Protein AF-A0A2T0WA81-F1 (afdb_monomer_lite)

Organism: NCBI:txid99907

Radius of gyration: 31.5 Å; chains: 1; bounding box: 50×25×100 Å

pLDDT: mean 85.15, std 14.98, range [42.41, 96.69]

InterPro domains:
  IPR013099 Potassium channel domain [PF07885] (27-96)
  IPR028325 Voltage-gated potassium channel [PTHR11537] (20-110)

Secondary structure (DSSP, 8-state):
-TTTHHHHHHHHHHSTHHHHHHHHHHHHHHHHHHHHHHHHT--HHHHHHHHHHHHTT---SSS---SHHHHHHHHHHHHHHHHHHHHHHHHHHHHHHHHHHHHSHHHHHHHHHHHHHHHHHHHHHHHHHHHHHHHHHHH--

Sequence (141 aa):
MIGKATKHVRTFFNTNGFAYMVYASGTILLLGATVYSIAEIVNFIDSLWWAFVTSTTVGYGDISPVSGIGRLTAIVLMLTGIGMF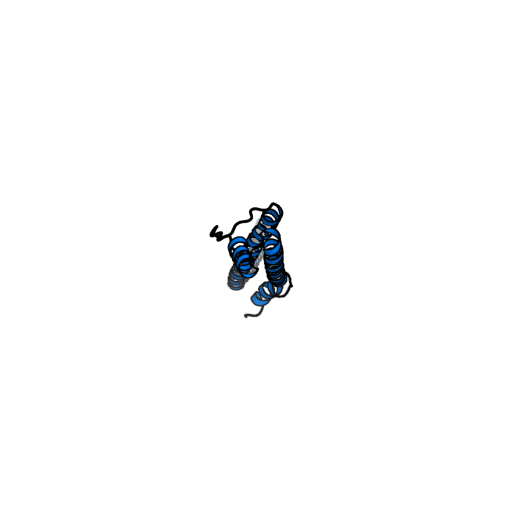GALTSTITSFFIISEEEEEPEQNDEIKELNQKISKLLVKIEELELRNKYSQLLQLY

Foldseek 3Di:
DPPPLCVVLCCVVVPPVLVVLVVVLVVLLLVLLVQLCVQVVHDSVVSSVQLVCLLCVVCPVPDQDPDPSNVVSSVVSVVSSVVNVVVVVVSVVSSVVSVVVVVCPVVVVVVVVVVVVVVVVVVVVVVVVVVVVVVVVVVVD

Structure (mmCIF, N/CA/C/O backbone):
data_AF-A0A2T0WA81-F1
#
_entry.id   AF-A0A2T0WA81-F1
#
loop_
_atom_site.group_PDB
_atom_site.id
_atom_site.type_symbol
_atom_site.label_atom_id
_atom_site.label_alt_id
_atom_site.label_comp_id
_atom_site.label_asym_id
_atom_site.label_entity_id
_atom_site.label_seq_id
_atom_site.pdbx_PDB_ins_code
_atom_site.Cartn_x
_atom_site.Cartn_y
_atom_site.Cartn_z
_atom_site.occupancy
_atom_site.B_iso_or_equiv
_atom_site.auth_seq_id
_atom_site.auth_comp_id
_atom_site.auth_asym_id
_atom_site.auth_atom_id
_atom_site.pdbx_PDB_model_num
ATOM 1 N N . MET A 1 1 ? -28.321 -10.992 18.205 1.00 42.41 1 MET A N 1
ATOM 2 C CA . MET A 1 1 ? -27.150 -10.376 18.865 1.00 42.41 1 MET A CA 1
ATOM 3 C C . MET A 1 1 ? -26.021 -10.006 17.891 1.00 42.41 1 MET A C 1
ATOM 5 O O . MET A 1 1 ? -25.360 -9.028 18.164 1.00 42.41 1 MET A O 1
ATOM 9 N N . ILE A 1 2 ? -25.920 -10.606 16.693 1.00 48.53 2 ILE A N 1
ATOM 10 C CA . ILE A 1 2 ? -24.902 -10.347 15.628 1.00 48.53 2 ILE A CA 1
ATOM 11 C C . ILE A 1 2 ? -24.925 -8.918 14.986 1.00 48.53 2 ILE A C 1
ATOM 13 O O . ILE A 1 2 ? -24.191 -8.598 14.050 1.00 48.53 2 ILE A O 1
ATOM 17 N N . GLY A 1 3 ? -25.815 -8.027 15.431 1.00 46.62 3 GLY A N 1
ATOM 18 C CA . GLY A 1 3 ? -26.191 -6.822 14.675 1.00 46.62 3 GLY A CA 1
ATOM 19 C C . GLY A 1 3 ? -25.372 -5.551 14.932 1.00 46.62 3 GLY A C 1
ATOM 20 O O . GLY A 1 3 ? -25.582 -4.573 14.213 1.00 46.62 3 GLY A O 1
ATOM 21 N N . LYS A 1 4 ? -24.501 -5.505 15.952 1.00 44.75 4 LYS A N 1
ATOM 22 C CA . LYS A 1 4 ? -23.804 -4.265 16.352 1.00 44.75 4 LYS A CA 1
ATOM 23 C C . LYS A 1 4 ? -22.314 -4.248 15.968 1.00 44.75 4 LYS A C 1
ATOM 25 O O . LYS A 1 4 ? -21.910 -3.238 15.389 1.00 44.75 4 LYS A O 1
ATOM 30 N N . ALA A 1 5 ? -21.553 -5.338 16.112 1.00 48.69 5 ALA A N 1
ATOM 31 C CA . ALA A 1 5 ? -20.166 -5.452 15.618 1.00 48.69 5 ALA A CA 1
ATOM 32 C C . ALA A 1 5 ? -20.054 -5.268 14.109 1.00 48.69 5 ALA A C 1
ATOM 34 O O . ALA A 1 5 ? -19.179 -4.562 13.602 1.00 48.69 5 ALA A O 1
ATOM 35 N N . THR A 1 6 ? -21.008 -5.837 13.371 1.00 51.25 6 THR A N 1
ATOM 36 C CA . THR A 1 6 ? -21.081 -5.670 11.918 1.00 51.25 6 THR A CA 1
ATOM 37 C C . THR A 1 6 ? -21.224 -4.208 11.517 1.00 51.25 6 THR A C 1
ATOM 39 O O . THR A 1 6 ? -20.852 -3.863 10.403 1.00 51.25 6 THR A O 1
ATOM 42 N N . LYS A 1 7 ? -21.704 -3.314 12.390 1.00 50.69 7 LYS A N 1
ATOM 43 C CA . LYS A 1 7 ? -21.937 -1.914 12.038 1.00 50.69 7 LYS A CA 1
ATOM 44 C C . LYS A 1 7 ? -20.646 -1.099 11.974 1.00 50.69 7 LYS A C 1
ATOM 46 O O . LYS A 1 7 ? -20.550 -0.295 11.061 1.00 50.69 7 LYS A O 1
ATOM 51 N N . HIS A 1 8 ? -19.643 -1.314 12.828 1.00 52.34 8 HIS A N 1
ATOM 52 C CA . HIS A 1 8 ? -18.372 -0.565 12.752 1.00 52.34 8 HIS A CA 1
ATOM 53 C C . HIS A 1 8 ? -17.399 -1.142 11.717 1.00 52.34 8 HIS A C 1
ATOM 55 O O . HIS A 1 8 ? -16.850 -0.375 10.929 1.00 52.34 8 HIS A O 1
ATOM 61 N N . VAL A 1 9 ? -17.298 -2.473 11.597 1.00 53.19 9 VAL A N 1
ATOM 62 C CA . VAL A 1 9 ? -16.535 -3.127 10.512 1.00 53.19 9 VAL A CA 1
ATOM 63 C C . VAL A 1 9 ? -17.125 -2.767 9.151 1.00 53.19 9 VAL A C 1
ATOM 65 O O . VAL A 1 9 ? -16.401 -2.356 8.248 1.00 53.19 9 VAL A O 1
ATOM 68 N N . ARG A 1 10 ? -18.457 -2.827 9.007 1.00 49.38 10 ARG A N 1
ATOM 69 C CA . ARG A 1 10 ? -19.128 -2.365 7.790 1.00 49.38 10 ARG A CA 1
ATOM 70 C C . ARG A 1 10 ? -19.053 -0.856 7.650 1.00 49.38 10 ARG A C 1
ATOM 72 O O . ARG A 1 10 ? -18.995 -0.416 6.527 1.00 49.38 10 ARG A O 1
ATOM 79 N N . THR A 1 11 ? -19.009 -0.035 8.696 1.00 52.22 11 THR A N 1
ATOM 80 C CA . THR A 1 11 ? -18.813 1.413 8.499 1.00 52.22 11 THR A CA 1
ATOM 81 C C . THR A 1 11 ? -17.383 1.719 8.055 1.00 52.22 11 THR A C 1
ATOM 83 O O . THR A 1 11 ? -17.227 2.601 7.235 1.00 52.22 11 THR A O 1
ATOM 86 N N . PHE A 1 12 ? -16.351 0.962 8.433 1.00 54.97 12 PHE A N 1
ATOM 87 C CA . PHE A 1 12 ? -14.999 1.149 7.880 1.00 54.97 12 PHE A CA 1
ATOM 88 C C . PHE A 1 12 ? -14.846 0.573 6.455 1.00 54.97 12 PHE A C 1
ATOM 90 O O . PHE A 1 12 ? -14.236 1.199 5.592 1.00 54.97 12 PHE A O 1
ATOM 97 N N . PHE A 1 13 ? -15.468 -0.579 6.165 1.00 54.03 13 PHE A N 1
ATOM 98 C CA . PHE A 1 13 ? -15.491 -1.177 4.817 1.00 54.03 13 PHE A CA 1
ATOM 99 C C . PHE A 1 13 ? -16.448 -0.475 3.832 1.00 54.03 13 PHE A C 1
ATOM 101 O O . PHE A 1 13 ? -16.177 -0.436 2.636 1.00 54.03 13 PHE A O 1
ATOM 108 N N . ASN A 1 14 ? -17.576 0.055 4.310 1.00 53.97 14 ASN A N 1
ATOM 109 C CA . ASN A 1 14 ? -18.669 0.652 3.523 1.00 53.97 14 ASN A CA 1
ATOM 110 C C . ASN A 1 14 ? -18.681 2.189 3.615 1.00 53.97 14 ASN A C 1
ATOM 112 O O . ASN A 1 14 ? -19.377 2.836 2.840 1.00 53.97 14 ASN A O 1
ATOM 116 N N . THR A 1 15 ? -17.876 2.792 4.499 1.00 55.31 15 THR A N 1
ATOM 117 C CA . THR A 1 15 ? -17.316 4.127 4.254 1.00 55.31 15 THR A CA 1
ATOM 118 C C . THR A 1 15 ? -16.110 3.891 3.377 1.00 55.31 15 THR A C 1
ATOM 120 O O . THR A 1 15 ? -15.006 3.924 3.882 1.00 55.31 15 THR A O 1
ATOM 123 N N . ASN A 1 16 ? -16.332 3.573 2.101 1.00 61.56 16 ASN A N 1
ATOM 124 C CA . ASN A 1 16 ? -15.567 4.034 0.944 1.00 61.56 16 ASN A CA 1
ATOM 125 C C . ASN A 1 16 ? -14.007 4.051 0.989 1.00 61.56 16 ASN A C 1
ATOM 127 O O . ASN A 1 16 ? -13.394 3.621 0.027 1.00 61.56 16 ASN A O 1
ATOM 131 N N . GLY A 1 17 ? -13.337 4.492 2.054 1.00 74.75 17 GLY A N 1
ATOM 132 C CA . GLY A 1 17 ? -11.896 4.565 2.288 1.00 74.75 17 GLY A CA 1
ATOM 133 C C . GLY A 1 17 ? -11.097 3.287 2.029 1.00 74.75 17 GLY A C 1
ATOM 134 O O . GLY A 1 17 ? -10.210 3.347 1.189 1.00 74.75 17 GLY A O 1
ATOM 135 N N . PHE A 1 18 ? -11.369 2.140 2.672 1.00 81.94 18 PHE A N 1
ATOM 136 C CA . PHE A 1 18 ? -10.533 0.942 2.436 1.00 81.94 18 PHE A CA 1
ATOM 137 C C . PHE A 1 18 ? -10.651 0.437 0.989 1.00 81.94 18 PHE A C 1
ATOM 139 O O . PHE A 1 18 ? -9.643 0.184 0.331 1.00 81.94 18 PHE A O 1
ATOM 146 N N . ALA A 1 19 ? -11.873 0.373 0.451 1.00 83.25 19 ALA A N 1
ATOM 147 C CA . ALA A 1 19 ? -12.088 0.022 -0.951 1.00 83.25 19 ALA A CA 1
ATOM 148 C C . ALA A 1 19 ? -11.426 1.042 -1.897 1.00 83.25 19 ALA A C 1
ATOM 150 O O . ALA A 1 19 ? -10.756 0.642 -2.845 1.00 83.25 19 ALA A O 1
ATOM 151 N N . TYR A 1 20 ? -11.540 2.347 -1.621 1.00 84.38 20 TYR A N 1
ATOM 152 C CA . TYR A 1 20 ? -10.850 3.393 -2.380 1.00 84.38 20 TYR A CA 1
ATOM 153 C C . TYR A 1 20 ? -9.333 3.268 -2.294 1.00 84.38 20 TYR A C 1
ATOM 155 O O . TYR A 1 20 ? -8.677 3.504 -3.301 1.00 84.38 20 TYR A O 1
ATOM 163 N N . MET A 1 21 ? -8.771 2.866 -1.152 1.00 86.81 21 MET A N 1
ATOM 164 C CA . MET A 1 21 ? -7.340 2.590 -1.029 1.00 86.81 21 MET A CA 1
ATOM 165 C C . MET A 1 21 ? -6.942 1.416 -1.916 1.00 86.81 21 MET A C 1
ATOM 167 O O . MET A 1 21 ? -6.004 1.563 -2.683 1.00 86.81 21 MET A O 1
ATOM 171 N N . VAL A 1 22 ? -7.682 0.302 -1.910 1.00 89.69 22 VAL A N 1
ATOM 172 C CA . VAL A 1 22 ? -7.403 -0.842 -2.800 1.00 89.69 22 VAL A CA 1
ATOM 173 C C . VAL A 1 22 ? -7.502 -0.440 -4.275 1.00 89.69 22 VAL A C 1
ATOM 175 O O . VAL A 1 22 ? -6.605 -0.756 -5.058 1.00 89.69 22 VAL A O 1
ATOM 178 N N . TYR A 1 23 ? -8.550 0.295 -4.663 1.00 91.50 23 TYR A N 1
ATOM 179 C CA . TYR A 1 23 ? -8.694 0.795 -6.032 1.00 91.50 23 TYR A CA 1
ATOM 180 C C . TYR A 1 23 ? -7.568 1.766 -6.407 1.00 91.50 23 TYR A C 1
ATOM 182 O O . TYR A 1 23 ? -7.019 1.649 -7.498 1.00 91.50 23 TYR A O 1
ATOM 190 N N . ALA A 1 24 ? -7.188 2.682 -5.514 1.00 91.50 24 ALA A N 1
ATOM 191 C CA . ALA A 1 24 ? -6.090 3.622 -5.731 1.00 91.50 24 ALA A CA 1
ATOM 192 C C . ALA A 1 24 ? -4.735 2.908 -5.832 1.00 91.50 24 ALA A C 1
ATOM 194 O O . ALA A 1 24 ? -3.951 3.205 -6.725 1.00 91.50 24 ALA A O 1
ATOM 195 N N . SER A 1 25 ? -4.459 1.928 -4.972 1.00 93.00 25 SER A N 1
ATOM 196 C CA . SER A 1 25 ? -3.251 1.103 -5.050 1.00 93.00 25 SER A CA 1
ATOM 197 C C . SER A 1 25 ? -3.198 0.326 -6.363 1.00 93.00 25 SER A C 1
ATOM 199 O O . SER A 1 25 ? -2.150 0.285 -7.002 1.00 93.00 25 SER A O 1
ATOM 201 N N . GLY A 1 26 ? -4.329 -0.233 -6.808 1.00 94.50 26 GLY A N 1
ATOM 202 C CA . GLY A 1 26 ? -4.440 -0.924 -8.093 1.00 94.50 26 GLY A CA 1
ATOM 203 C C . GLY A 1 26 ? -4.201 -0.002 -9.291 1.00 94.50 26 GLY A C 1
ATOM 204 O O . GLY A 1 26 ? -3.459 -0.363 -10.205 1.00 94.50 26 GLY A O 1
ATOM 205 N N . THR A 1 27 ? -4.765 1.210 -9.288 1.00 94.62 27 THR A N 1
ATOM 206 C CA . THR A 1 27 ? -4.530 2.186 -10.366 1.00 94.62 27 THR A CA 1
ATOM 207 C C . THR A 1 27 ? -3.094 2.700 -10.363 1.00 94.62 27 THR A C 1
ATOM 209 O O . THR A 1 27 ? -2.491 2.786 -11.431 1.00 94.62 27 THR A O 1
ATOM 212 N N . ILE A 1 28 ? -2.510 2.975 -9.192 1.00 95.31 28 ILE A N 1
ATOM 213 C CA . ILE A 1 28 ? -1.099 3.365 -9.051 1.00 95.31 28 ILE A CA 1
ATOM 214 C C . ILE A 1 28 ? -0.173 2.246 -9.535 1.00 95.31 28 ILE A C 1
ATOM 216 O O . ILE A 1 28 ? 0.808 2.538 -10.212 1.00 95.31 28 ILE A O 1
ATOM 220 N N . LEU A 1 29 ? -0.488 0.978 -9.254 1.00 96.19 29 LEU A N 1
ATOM 221 C CA . LEU A 1 29 ? 0.268 -0.172 -9.758 1.00 96.19 29 LEU A CA 1
ATOM 222 C C . LEU A 1 29 ? 0.277 -0.224 -11.288 1.00 96.19 29 LEU A C 1
ATOM 224 O O . LEU A 1 29 ? 1.343 -0.312 -11.894 1.00 96.19 29 LEU A O 1
ATOM 228 N N . LEU A 1 30 ? -0.897 -0.129 -11.917 1.00 96.69 30 LEU A N 1
ATOM 229 C CA . LEU A 1 30 ? -1.025 -0.171 -13.378 1.00 96.69 30 LEU A CA 1
ATOM 230 C C . LEU A 1 30 ? -0.358 1.035 -14.053 1.00 96.69 30 LEU A C 1
ATOM 232 O O . LEU A 1 30 ? 0.325 0.886 -15.071 1.00 96.69 30 LEU A O 1
ATOM 236 N N . LEU A 1 31 ? -0.516 2.229 -13.476 1.00 96.69 31 LEU A N 1
ATOM 237 C CA . LEU A 1 31 ? 0.165 3.435 -13.946 1.00 96.69 31 LEU A CA 1
ATOM 238 C C . LEU A 1 31 ? 1.680 3.318 -13.771 1.00 96.69 31 LEU A C 1
ATOM 240 O O . LEU A 1 31 ? 2.418 3.610 -14.706 1.00 96.69 31 LEU A O 1
ATOM 244 N N . GLY A 1 32 ? 2.144 2.836 -12.619 1.00 95.12 32 GLY A N 1
ATOM 245 C CA . GLY A 1 32 ? 3.557 2.608 -12.334 1.00 95.12 32 GLY A CA 1
ATOM 246 C C . GLY A 1 32 ? 4.188 1.615 -13.307 1.00 95.12 32 GLY A C 1
ATOM 247 O O . GLY A 1 32 ? 5.246 1.902 -13.857 1.00 95.12 32 GLY A O 1
ATOM 248 N N . ALA A 1 33 ? 3.507 0.507 -13.606 1.00 96.00 33 ALA A N 1
ATOM 249 C CA . ALA A 1 33 ? 3.950 -0.464 -14.607 1.00 96.00 33 ALA A CA 1
ATOM 250 C C . ALA A 1 33 ? 4.034 0.148 -16.016 1.00 96.00 33 ALA A C 1
ATOM 252 O O . ALA A 1 33 ? 4.998 -0.091 -16.740 1.00 96.00 33 ALA A O 1
ATOM 253 N N . THR A 1 34 ? 3.061 0.981 -16.395 1.00 96.00 34 THR A N 1
ATOM 254 C CA . THR A 1 34 ? 3.060 1.669 -17.698 1.00 96.00 34 THR A CA 1
ATOM 255 C C . THR A 1 34 ? 4.215 2.667 -17.802 1.00 96.00 34 THR A C 1
ATOM 257 O O . THR A 1 34 ? 4.951 2.664 -18.786 1.00 96.00 34 THR A O 1
ATOM 260 N N . VAL A 1 35 ? 4.408 3.503 -16.776 1.00 95.94 35 VAL A N 1
ATOM 261 C CA . VAL A 1 35 ? 5.504 4.485 -16.722 1.00 95.94 35 VAL A CA 1
ATOM 262 C C . VAL A 1 35 ? 6.858 3.780 -16.732 1.00 95.94 35 VAL A C 1
ATOM 264 O O . VAL A 1 35 ? 7.746 4.192 -17.473 1.00 95.94 35 VAL A O 1
ATOM 267 N N . TYR A 1 36 ? 7.003 2.698 -15.965 1.00 95.69 36 TYR A N 1
ATOM 268 C CA . TYR A 1 36 ? 8.230 1.907 -15.912 1.00 95.69 36 TYR A CA 1
ATOM 269 C C . TYR A 1 36 ? 8.558 1.264 -17.266 1.00 95.69 36 TYR A C 1
ATOM 271 O O . TYR A 1 36 ? 9.687 1.382 -17.734 1.00 95.69 36 TYR A O 1
ATOM 279 N N . SER A 1 37 ? 7.563 0.673 -17.936 1.00 95.69 37 SER A N 1
ATOM 280 C CA . SER A 1 37 ? 7.722 0.068 -19.265 1.00 95.69 37 SER A CA 1
ATOM 281 C C . SER A 1 37 ? 8.279 1.060 -20.289 1.00 95.69 37 SER A C 1
ATOM 283 O O . SER A 1 37 ? 9.180 0.721 -21.054 1.00 95.69 37 SER A O 1
ATOM 285 N N . ILE A 1 38 ? 7.797 2.307 -20.260 1.00 94.44 38 ILE A N 1
ATOM 286 C CA . ILE A 1 38 ? 8.261 3.373 -21.157 1.00 94.44 38 ILE A CA 1
ATOM 287 C C . ILE A 1 38 ? 9.647 3.886 -20.740 1.00 94.44 38 ILE A C 1
ATOM 289 O O . ILE A 1 38 ? 10.495 4.117 -21.598 1.00 94.44 38 ILE A O 1
ATOM 293 N N . ALA A 1 39 ? 9.883 4.077 -19.439 1.00 93.88 39 ALA A N 1
ATOM 294 C CA . ALA A 1 39 ? 11.118 4.668 -18.920 1.00 93.88 39 ALA A CA 1
ATOM 295 C C . ALA A 1 39 ? 12.337 3.742 -19.047 1.00 93.88 39 ALA A C 1
ATOM 297 O O . ALA A 1 39 ? 13.439 4.218 -19.311 1.00 93.88 39 ALA A O 1
ATOM 298 N N . GLU A 1 40 ? 12.142 2.436 -18.861 1.00 92.19 40 GLU A N 1
ATOM 299 C CA . GLU A 1 40 ? 13.212 1.431 -18.900 1.00 92.19 40 GLU A CA 1
ATOM 300 C C . GLU A 1 40 ? 13.221 0.618 -20.205 1.00 92.19 40 GLU A C 1
ATOM 302 O O . GLU A 1 40 ? 14.118 -0.194 -20.408 1.00 92.19 40 GLU A O 1
ATOM 307 N N . ILE A 1 41 ? 12.258 0.847 -21.110 1.00 92.94 41 ILE A N 1
ATOM 308 C CA . ILE A 1 41 ? 12.129 0.133 -22.395 1.00 92.94 41 ILE A CA 1
ATOM 309 C C . ILE A 1 41 ? 12.013 -1.387 -22.160 1.00 92.94 41 ILE A C 1
ATOM 311 O O . ILE A 1 41 ? 12.691 -2.208 -22.777 1.00 92.94 41 ILE A O 1
ATOM 315 N N . VAL A 1 42 ? 11.139 -1.760 -21.226 1.00 92.88 42 VAL A N 1
ATOM 316 C CA . VAL A 1 42 ? 10.868 -3.149 -20.824 1.00 92.88 42 VAL A CA 1
ATOM 317 C C . VAL A 1 42 ? 9.434 -3.509 -21.213 1.00 92.88 42 VAL A C 1
ATOM 319 O O . VAL A 1 42 ? 8.555 -2.644 -21.229 1.00 92.88 42 VAL A O 1
ATOM 322 N N . ASN A 1 43 ? 9.162 -4.782 -21.523 1.00 95.25 43 ASN A N 1
ATOM 323 C CA . ASN A 1 43 ? 7.803 -5.225 -21.840 1.00 95.25 43 ASN A CA 1
ATOM 324 C C . ASN A 1 43 ? 6.830 -4.880 -20.704 1.00 95.25 43 ASN A C 1
ATOM 326 O O . ASN A 1 43 ? 7.176 -4.922 -19.521 1.00 95.25 43 ASN A O 1
ATOM 330 N N . PHE A 1 44 ? 5.576 -4.593 -21.057 1.00 94.62 44 PHE A N 1
ATOM 331 C CA . PHE A 1 44 ? 4.557 -4.230 -20.072 1.00 94.62 44 PHE A CA 1
ATOM 332 C C . PHE A 1 44 ? 4.325 -5.329 -19.024 1.00 94.62 44 PHE A C 1
ATOM 334 O O . PHE A 1 44 ? 4.165 -5.027 -17.847 1.00 94.62 44 PHE A O 1
ATOM 341 N N . ILE A 1 45 ? 4.347 -6.603 -19.430 1.00 96.38 45 ILE A N 1
ATOM 342 C CA . ILE A 1 45 ? 4.142 -7.741 -18.519 1.00 96.38 45 ILE A CA 1
ATOM 343 C C . ILE A 1 45 ? 5.271 -7.839 -17.487 1.00 96.38 45 ILE A C 1
ATOM 345 O O . ILE A 1 45 ? 4.999 -7.968 -16.296 1.00 96.38 45 ILE A O 1
ATOM 349 N N . ASP A 1 46 ? 6.517 -7.692 -17.930 1.00 95.38 46 ASP A N 1
ATOM 350 C CA . ASP A 1 46 ? 7.702 -7.686 -17.067 1.00 95.38 46 ASP A CA 1
ATOM 351 C C . ASP A 1 46 ? 7.690 -6.468 -16.123 1.00 95.38 46 ASP A C 1
ATOM 353 O O . ASP A 1 46 ? 8.025 -6.563 -14.944 1.00 95.38 46 ASP A O 1
ATOM 357 N N . SER A 1 47 ? 7.206 -5.325 -16.617 1.00 95.69 47 SER A N 1
ATOM 358 C CA . SER A 1 47 ? 7.018 -4.104 -15.822 1.00 95.69 47 SER A CA 1
ATOM 359 C C . SER A 1 47 ? 5.916 -4.257 -14.771 1.00 95.69 47 SER A C 1
ATOM 361 O O . SER A 1 47 ? 6.041 -3.746 -13.660 1.00 95.69 47 SER A O 1
ATOM 363 N N . LEU A 1 48 ? 4.839 -4.975 -15.100 1.00 96.31 48 LEU A N 1
ATOM 364 C CA . LEU A 1 48 ? 3.752 -5.284 -14.175 1.00 96.31 48 LEU A CA 1
ATOM 365 C C . LEU A 1 48 ? 4.225 -6.249 -13.086 1.00 96.31 48 LEU A C 1
ATOM 367 O O . LEU A 1 48 ? 3.964 -6.005 -11.909 1.00 96.31 48 LEU A O 1
ATOM 371 N N . TRP A 1 49 ? 4.965 -7.295 -13.463 1.00 96.00 49 TRP A N 1
ATOM 372 C CA . TRP A 1 49 ? 5.635 -8.200 -12.528 1.00 96.00 49 TRP A CA 1
ATOM 373 C C . TRP A 1 49 ? 6.531 -7.431 -11.555 1.00 96.00 49 TRP A C 1
ATOM 375 O O . TRP A 1 49 ? 6.362 -7.538 -10.339 1.00 96.00 49 TRP A O 1
ATOM 385 N N . TRP A 1 50 ? 7.415 -6.585 -12.088 1.00 96.38 50 TRP A N 1
ATOM 386 C CA . TRP A 1 50 ? 8.292 -5.742 -11.284 1.00 96.38 50 TRP A CA 1
ATOM 387 C C . TRP A 1 50 ? 7.511 -4.833 -10.328 1.00 96.38 50 TRP A C 1
ATOM 389 O O . TRP A 1 50 ? 7.858 -4.725 -9.148 1.00 96.38 50 TRP A O 1
ATOM 399 N N . ALA A 1 51 ? 6.435 -4.204 -10.808 1.00 95.94 51 ALA A N 1
ATOM 400 C CA . ALA A 1 51 ? 5.620 -3.304 -10.003 1.00 95.94 51 ALA A CA 1
ATOM 401 C C . ALA A 1 51 ? 4.939 -4.045 -8.839 1.00 95.94 51 ALA A C 1
ATOM 403 O O . ALA A 1 51 ? 4.959 -3.545 -7.712 1.00 95.94 51 ALA A O 1
ATOM 404 N N . PHE A 1 52 ? 4.413 -5.253 -9.076 1.00 95.50 52 PHE A N 1
ATOM 405 C CA . PHE A 1 52 ? 3.858 -6.113 -8.024 1.00 95.50 52 PHE A CA 1
ATOM 406 C C . PHE A 1 52 ? 4.916 -6.492 -6.990 1.00 95.50 52 PHE A C 1
ATOM 408 O O . PHE A 1 52 ? 4.736 -6.203 -5.811 1.00 95.50 52 PHE A O 1
ATOM 415 N N . VAL A 1 53 ? 6.035 -7.068 -7.431 1.00 95.44 53 VAL A N 1
ATOM 416 C CA . VAL A 1 53 ? 7.138 -7.526 -6.568 1.00 95.44 53 VAL A CA 1
ATOM 417 C C . VAL A 1 53 ? 7.712 -6.382 -5.726 1.00 95.44 53 VAL A C 1
ATOM 419 O O . VAL A 1 53 ? 8.063 -6.577 -4.560 1.00 95.44 53 VAL A O 1
ATOM 422 N N . THR A 1 54 ? 7.785 -5.179 -6.296 1.00 95.25 54 THR A N 1
ATOM 423 C CA . THR A 1 54 ? 8.243 -3.967 -5.603 1.00 95.25 54 THR A CA 1
ATOM 424 C C . THR A 1 54 ? 7.207 -3.469 -4.598 1.00 95.25 54 THR A C 1
ATOM 426 O O . THR A 1 54 ? 7.554 -3.170 -3.456 1.00 95.25 54 THR A O 1
ATOM 429 N N . SER A 1 55 ? 5.930 -3.406 -4.987 1.00 94.44 55 SER A N 1
ATOM 430 C CA . SER A 1 55 ? 4.840 -2.951 -4.114 1.00 94.44 55 SER A CA 1
ATOM 431 C C . SER A 1 55 ? 4.620 -3.892 -2.925 1.00 94.44 55 SER A C 1
ATOM 433 O O . SER A 1 55 ? 4.345 -3.435 -1.818 1.00 94.44 55 SER A O 1
ATOM 435 N N . THR A 1 56 ? 4.825 -5.197 -3.111 1.00 93.06 56 THR A N 1
ATOM 436 C CA . THR A 1 56 ? 4.764 -6.196 -2.035 1.00 93.06 56 THR A CA 1
ATOM 437 C C . THR A 1 56 ? 6.062 -6.327 -1.248 1.00 93.06 56 THR A C 1
ATOM 439 O O . THR A 1 56 ? 6.168 -7.219 -0.410 1.00 93.06 56 THR A O 1
ATOM 442 N N . THR A 1 57 ? 7.057 -5.469 -1.491 1.00 93.31 57 THR A N 1
ATOM 443 C CA . THR A 1 57 ? 8.373 -5.479 -0.822 1.00 93.31 57 THR A CA 1
ATOM 444 C C . THR A 1 57 ? 9.178 -6.777 -0.986 1.00 93.31 57 THR A C 1
ATOM 446 O O . THR A 1 57 ? 10.126 -7.009 -0.245 1.00 93.31 57 THR A O 1
ATOM 449 N N . VAL A 1 58 ? 8.835 -7.618 -1.969 1.00 95.00 58 VAL A N 1
ATOM 450 C CA . VAL A 1 58 ? 9.527 -8.895 -2.222 1.00 95.00 58 VAL A CA 1
ATOM 451 C C . VAL A 1 58 ? 10.887 -8.644 -2.869 1.00 95.00 58 VAL A C 1
ATOM 453 O O . VAL A 1 58 ? 11.885 -9.199 -2.427 1.00 95.00 58 VAL A O 1
ATOM 456 N N . GLY A 1 59 ? 10.927 -7.788 -3.894 1.00 91.94 59 GLY A N 1
ATOM 457 C CA . GLY A 1 59 ? 12.167 -7.286 -4.492 1.00 91.94 59 GLY A CA 1
ATOM 458 C C . GLY A 1 59 ? 13.155 -8.361 -4.964 1.00 91.94 59 GLY A C 1
ATOM 459 O O . GLY A 1 59 ? 14.293 -8.365 -4.507 1.00 91.94 59 GLY A O 1
ATOM 460 N N . TYR A 1 60 ? 12.763 -9.235 -5.900 1.00 92.69 60 TYR A N 1
ATOM 461 C CA . TYR A 1 60 ? 13.654 -10.283 -6.431 1.00 92.69 60 TYR A CA 1
ATOM 462 C C . TYR A 1 60 ? 14.947 -9.747 -7.071 1.00 92.69 60 TYR A C 1
ATOM 464 O O . TYR A 1 60 ? 15.957 -10.447 -7.077 1.00 92.69 60 TYR A O 1
ATOM 472 N N . GLY A 1 61 ? 14.929 -8.514 -7.589 1.00 89.00 61 GLY A N 1
ATOM 473 C CA . GLY A 1 61 ? 16.104 -7.859 -8.174 1.00 89.00 61 GLY A CA 1
ATOM 474 C C . GLY A 1 61 ? 16.470 -8.344 -9.581 1.00 89.00 61 GLY A C 1
ATOM 475 O O . GLY A 1 61 ? 17.491 -7.931 -10.121 1.00 89.00 61 GLY A O 1
ATOM 476 N N . ASP A 1 62 ? 15.630 -9.183 -10.180 1.00 91.31 62 ASP A N 1
ATOM 477 C CA . ASP A 1 62 ? 15.669 -9.606 -11.582 1.00 91.31 62 ASP A CA 1
ATOM 478 C C . ASP A 1 62 ? 15.469 -8.430 -12.549 1.00 91.31 62 ASP A C 1
ATOM 480 O O . ASP A 1 62 ? 16.130 -8.343 -13.583 1.00 91.31 62 ASP A O 1
ATOM 484 N N . ILE A 1 63 ? 14.591 -7.500 -12.179 1.00 92.38 63 ILE A N 1
ATOM 485 C CA . ILE A 1 63 ? 14.302 -6.269 -12.910 1.00 92.38 63 ILE A CA 1
ATOM 486 C C . ILE A 1 63 ? 14.489 -5.095 -11.946 1.00 92.38 63 ILE A C 1
ATOM 488 O O . ILE A 1 63 ? 14.021 -5.125 -10.806 1.00 92.38 63 ILE A O 1
ATOM 492 N N . SER A 1 64 ? 15.207 -4.053 -12.370 1.00 92.00 64 SER A N 1
ATOM 493 C CA . SER A 1 64 ? 15.480 -2.890 -11.519 1.00 92.00 64 SER A CA 1
ATOM 494 C C . SER A 1 64 ? 15.586 -1.593 -12.327 1.00 92.00 64 SER A C 1
ATOM 496 O O . SER A 1 64 ? 16.027 -1.619 -13.474 1.00 92.00 64 SER A O 1
ATOM 498 N N . PRO A 1 65 ? 15.141 -0.447 -11.776 1.00 92.12 65 PRO A N 1
ATOM 499 C CA . PRO A 1 65 ? 15.182 0.833 -12.478 1.00 92.12 65 PRO A CA 1
ATOM 500 C C . PRO A 1 65 ? 16.614 1.354 -12.630 1.00 92.12 65 PRO A C 1
ATOM 502 O O . PRO A 1 65 ? 17.305 1.629 -11.639 1.00 92.12 65 PRO A O 1
ATOM 505 N N . VAL A 1 66 ? 17.036 1.587 -13.868 1.00 93.38 66 VAL A N 1
ATOM 506 C CA . VAL A 1 66 ? 18.321 2.220 -14.179 1.00 93.38 66 VAL A CA 1
ATOM 507 C C . VAL A 1 66 ? 18.134 3.726 -14.367 1.00 93.38 66 VAL A C 1
ATOM 509 O O . VAL A 1 66 ? 18.975 4.512 -13.920 1.00 93.38 66 VAL A O 1
ATOM 512 N N . SER A 1 67 ? 17.012 4.142 -14.958 1.00 95.25 67 SER A N 1
ATOM 513 C CA . SER A 1 67 ? 16.683 5.540 -15.234 1.00 95.25 67 SER A CA 1
ATOM 514 C C . SER A 1 67 ? 16.238 6.309 -13.983 1.00 95.25 67 SER A C 1
ATOM 516 O O . SER A 1 67 ? 15.704 5.759 -13.016 1.00 95.25 67 SER A O 1
ATOM 518 N N . GLY A 1 68 ? 16.409 7.636 -14.005 1.00 95.75 68 GLY A N 1
ATOM 519 C CA . GLY A 1 68 ? 15.921 8.504 -12.927 1.00 95.75 68 GLY A CA 1
ATOM 520 C C . GLY A 1 68 ? 14.396 8.456 -12.765 1.00 95.75 68 GLY A C 1
ATOM 521 O O . GLY A 1 68 ? 13.897 8.460 -11.641 1.00 95.75 68 GLY A O 1
ATOM 522 N 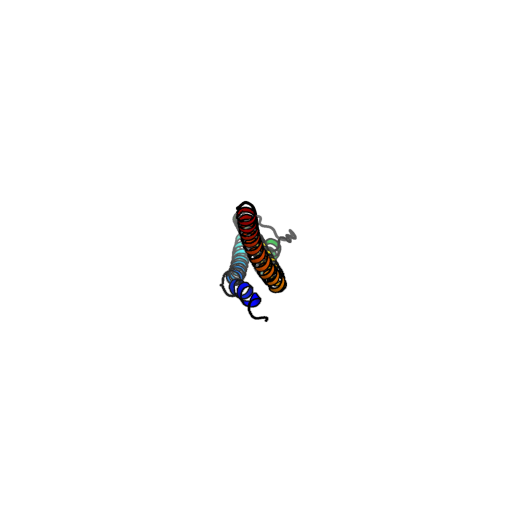N . ILE A 1 69 ? 13.661 8.347 -13.876 1.00 94.31 69 ILE A N 1
ATOM 523 C CA . ILE A 1 69 ? 12.193 8.267 -13.880 1.00 94.31 69 ILE A CA 1
ATOM 524 C C . ILE A 1 69 ? 11.734 6.935 -13.282 1.00 94.31 69 ILE A C 1
ATOM 526 O O . ILE A 1 69 ? 10.891 6.939 -12.387 1.00 94.31 69 ILE A O 1
ATOM 530 N N . GLY A 1 70 ? 12.343 5.816 -13.687 1.00 93.81 70 GLY A N 1
ATOM 531 C CA . GLY A 1 70 ? 12.046 4.497 -13.126 1.00 93.81 70 GLY A CA 1
ATOM 532 C C . GLY A 1 70 ? 12.296 4.434 -11.618 1.00 93.81 70 GLY A C 1
ATOM 533 O O . GLY A 1 70 ? 11.490 3.871 -10.877 1.00 93.81 70 GLY A O 1
ATOM 534 N N . ARG A 1 71 ? 13.359 5.085 -11.123 1.00 95.56 71 ARG A N 1
ATOM 535 C CA . ARG A 1 71 ? 13.638 5.180 -9.677 1.00 95.56 71 ARG A CA 1
ATOM 536 C C . ARG A 1 71 ? 12.584 5.994 -8.931 1.00 95.56 71 ARG A C 1
ATOM 538 O O . ARG A 1 71 ? 12.171 5.590 -7.847 1.00 95.56 71 ARG A O 1
ATOM 545 N N . LEU A 1 72 ? 12.113 7.103 -9.502 1.00 96.62 72 LEU A N 1
ATOM 546 C CA . LEU A 1 72 ? 11.006 7.869 -8.920 1.00 96.62 72 LEU A CA 1
ATOM 547 C C . LEU A 1 72 ? 9.713 7.046 -8.881 1.00 96.62 72 LEU A C 1
ATOM 549 O O . LEU A 1 72 ? 9.022 7.043 -7.863 1.00 96.62 72 LEU A O 1
ATOM 553 N N . THR A 1 73 ? 9.412 6.300 -9.946 1.00 94.94 73 THR A N 1
ATOM 554 C CA . THR A 1 73 ? 8.269 5.375 -9.974 1.00 94.94 73 THR A CA 1
ATOM 555 C C . THR A 1 73 ? 8.385 4.305 -8.888 1.00 94.94 73 THR A C 1
ATOM 557 O O . THR A 1 73 ? 7.408 4.037 -8.190 1.00 94.94 73 THR A O 1
ATOM 560 N N . ALA A 1 74 ? 9.581 3.749 -8.679 1.00 94.75 74 ALA A N 1
ATOM 561 C CA . ALA A 1 74 ? 9.832 2.769 -7.625 1.00 94.75 74 ALA A CA 1
ATOM 562 C C . ALA A 1 74 ? 9.541 3.330 -6.225 1.00 94.75 74 ALA A C 1
ATOM 564 O O . ALA A 1 74 ? 8.864 2.675 -5.438 1.00 94.75 74 ALA A O 1
ATOM 565 N N . ILE A 1 75 ? 9.979 4.561 -5.932 1.00 95.88 75 ILE A N 1
ATOM 566 C CA . ILE A 1 75 ? 9.720 5.219 -4.639 1.00 95.88 75 ILE A CA 1
ATOM 567 C C . ILE A 1 75 ? 8.213 5.354 -4.389 1.00 95.88 75 ILE A C 1
ATOM 569 O O . ILE A 1 75 ? 7.733 5.024 -3.304 1.00 95.88 75 ILE A O 1
ATOM 573 N N . VAL A 1 76 ? 7.452 5.794 -5.395 1.00 95.50 76 VAL A N 1
ATOM 574 C CA . VAL A 1 76 ? 5.990 5.928 -5.281 1.00 95.50 76 VAL A CA 1
ATOM 575 C C . VAL A 1 76 ? 5.327 4.567 -5.037 1.00 95.50 76 VAL A C 1
ATOM 577 O O . VAL A 1 76 ? 4.468 4.453 -4.158 1.00 95.50 76 VAL A O 1
ATOM 580 N N . LEU A 1 77 ? 5.743 3.521 -5.758 1.00 95.31 77 LEU A N 1
ATOM 581 C CA . LEU A 1 77 ? 5.215 2.162 -5.581 1.00 95.31 77 LEU A CA 1
ATOM 582 C C . LEU A 1 77 ? 5.518 1.586 -4.193 1.00 95.31 77 LEU A C 1
ATOM 584 O O . LEU A 1 77 ? 4.636 0.976 -3.587 1.00 95.31 77 LEU A O 1
ATOM 588 N N . MET A 1 78 ? 6.722 1.816 -3.665 1.00 95.06 78 MET A N 1
ATOM 589 C CA . MET A 1 78 ? 7.113 1.367 -2.325 1.00 95.06 78 MET A CA 1
ATOM 590 C C . MET A 1 78 ? 6.264 2.032 -1.235 1.00 95.06 78 MET A C 1
ATOM 592 O O . MET A 1 78 ? 5.725 1.341 -0.371 1.00 95.06 78 MET A O 1
ATOM 596 N N . LEU A 1 79 ? 6.083 3.358 -1.295 1.00 94.94 79 LEU A N 1
ATOM 597 C CA . LEU A 1 79 ? 5.232 4.084 -0.342 1.00 94.94 79 LEU A CA 1
ATOM 598 C C . LEU A 1 79 ? 3.775 3.610 -0.404 1.00 94.94 79 LEU A C 1
ATOM 600 O O . LEU A 1 79 ? 3.136 3.421 0.631 1.00 94.94 79 LEU A O 1
ATOM 604 N N . THR A 1 80 ? 3.269 3.375 -1.616 1.00 93.19 80 THR A N 1
ATOM 605 C CA . THR A 1 80 ? 1.910 2.858 -1.837 1.00 93.19 80 THR A CA 1
ATOM 606 C C . THR A 1 80 ? 1.738 1.468 -1.227 1.00 93.19 80 THR A C 1
ATOM 608 O O . THR A 1 80 ? 0.739 1.217 -0.553 1.00 93.19 80 THR A O 1
ATOM 611 N N . GLY A 1 81 ? 2.724 0.584 -1.415 1.00 91.81 81 GLY A N 1
ATOM 612 C CA . GLY A 1 81 ? 2.739 -0.754 -0.828 1.00 91.81 81 GLY A CA 1
ATOM 613 C C . GLY A 1 81 ? 2.673 -0.715 0.697 1.00 91.81 81 GLY A C 1
ATOM 614 O O . GLY A 1 81 ? 1.751 -1.269 1.293 1.00 91.81 81 GLY A O 1
ATOM 615 N N . ILE A 1 82 ? 3.590 0.021 1.334 1.00 92.56 82 ILE A N 1
ATOM 616 C CA . ILE A 1 82 ? 3.639 0.170 2.799 1.00 92.56 82 ILE A CA 1
ATOM 617 C C . ILE A 1 82 ? 2.309 0.712 3.344 1.00 92.56 82 ILE A C 1
ATOM 619 O O . ILE A 1 82 ? 1.778 0.178 4.319 1.00 92.56 82 ILE A O 1
ATOM 623 N N . GLY A 1 83 ? 1.739 1.735 2.699 1.00 90.31 83 GLY A N 1
ATOM 624 C CA . GLY A 1 83 ? 0.449 2.305 3.096 1.00 90.31 83 GLY A CA 1
ATOM 625 C C . GLY A 1 83 ? -0.706 1.304 3.002 1.00 90.31 83 GLY A C 1
ATOM 626 O O . GLY A 1 83 ? -1.532 1.226 3.913 1.00 90.31 83 GLY A O 1
ATOM 627 N N . MET A 1 84 ? -0.744 0.497 1.938 1.00 90.38 84 MET A N 1
ATOM 628 C CA . MET A 1 84 ? -1.764 -0.537 1.745 1.00 90.38 84 MET A CA 1
ATOM 629 C C . MET A 1 84 ? -1.673 -1.636 2.811 1.00 90.38 84 MET A C 1
ATOM 631 O O . MET A 1 84 ? -2.691 -1.982 3.413 1.00 90.38 84 MET A O 1
ATOM 635 N N . PHE A 1 85 ? -0.473 -2.149 3.099 1.00 90.50 85 PHE A N 1
ATOM 636 C CA . PHE A 1 85 ? -0.287 -3.155 4.152 1.00 90.50 85 PHE A CA 1
ATOM 637 C C . PHE A 1 85 ? -0.577 -2.599 5.550 1.00 90.50 85 PHE A C 1
ATOM 639 O O . PHE A 1 85 ? -1.178 -3.295 6.364 1.00 90.50 85 PHE A O 1
ATOM 646 N N . GLY A 1 86 ? -0.240 -1.334 5.824 1.00 90.44 86 GLY A N 1
ATOM 647 C CA . GLY A 1 86 ? -0.619 -0.668 7.074 1.00 90.44 86 GLY A CA 1
ATOM 648 C C . GLY A 1 86 ? -2.137 -0.596 7.265 1.00 90.44 86 GLY A C 1
ATOM 649 O O . GLY A 1 86 ? -2.648 -0.934 8.334 1.00 90.44 86 GLY A O 1
ATOM 650 N N . ALA A 1 87 ? -2.874 -0.231 6.213 1.00 87.19 87 ALA A N 1
ATOM 651 C CA . ALA A 1 87 ? -4.336 -0.201 6.241 1.00 87.19 87 ALA A CA 1
ATOM 652 C C . ALA A 1 87 ? -4.957 -1.599 6.385 1.00 87.19 87 ALA A C 1
ATOM 654 O O . ALA A 1 87 ? -5.930 -1.765 7.124 1.00 87.19 87 ALA A O 1
ATOM 655 N N . LEU A 1 88 ? -4.383 -2.611 5.726 1.00 87.88 88 LEU A N 1
ATOM 656 C CA . LEU A 1 88 ? -4.782 -4.012 5.886 1.00 87.88 88 LEU A CA 1
ATOM 657 C C . LEU A 1 88 ? -4.632 -4.468 7.341 1.00 87.88 88 LEU A C 1
ATOM 659 O O . LEU A 1 88 ? -5.597 -4.954 7.928 1.00 87.88 88 LEU A O 1
ATOM 663 N N . THR A 1 89 ? -3.463 -4.244 7.945 1.00 89.44 89 THR A N 1
ATOM 664 C CA . THR A 1 89 ? -3.206 -4.581 9.353 1.00 89.44 89 THR A CA 1
ATOM 665 C C . THR A 1 89 ? -4.175 -3.855 10.278 1.00 89.44 89 THR A C 1
ATOM 667 O O . THR A 1 89 ? -4.804 -4.496 11.111 1.00 89.44 89 THR A O 1
ATOM 670 N N . SER A 1 90 ? -4.375 -2.544 10.090 1.00 86.38 90 SER A N 1
ATOM 671 C CA . SER A 1 90 ? -5.344 -1.770 10.878 1.00 86.38 90 SER A CA 1
ATOM 672 C C . SER A 1 90 ? -6.751 -2.355 10.792 1.00 86.38 90 SER A C 1
ATOM 674 O O . SER A 1 90 ? -7.444 -2.430 11.800 1.00 86.38 90 SER A O 1
ATOM 676 N N . THR A 1 91 ? -7.171 -2.780 9.601 1.00 83.88 91 THR A N 1
ATOM 677 C CA . THR A 1 91 ? -8.504 -3.350 9.373 1.00 83.88 91 THR A CA 1
ATOM 678 C C . THR A 1 91 ? -8.673 -4.677 10.111 1.00 83.88 91 THR A C 1
ATOM 680 O O . THR A 1 91 ? -9.705 -4.907 10.740 1.00 83.88 91 THR A O 1
ATOM 683 N N . ILE A 1 92 ? -7.649 -5.532 10.075 1.00 85.75 92 ILE A N 1
ATOM 684 C CA . ILE A 1 92 ? -7.631 -6.803 10.807 1.00 85.75 92 ILE A CA 1
ATOM 685 C C . ILE A 1 92 ? -7.656 -6.544 12.318 1.00 85.75 92 ILE A C 1
ATOM 687 O O . ILE A 1 92 ? -8.474 -7.127 13.022 1.00 85.75 92 ILE A O 1
ATOM 691 N N . THR A 1 93 ? -6.824 -5.630 12.818 1.00 86.31 93 THR A N 1
ATOM 692 C CA . THR A 1 93 ? -6.810 -5.252 14.238 1.00 86.31 93 THR A CA 1
ATOM 693 C C . THR A 1 93 ? -8.173 -4.734 14.695 1.00 86.31 93 THR A C 1
ATOM 695 O O . THR A 1 93 ? -8.676 -5.173 15.725 1.00 86.31 93 THR A O 1
ATOM 698 N N . SER A 1 94 ? -8.817 -3.857 13.918 1.00 81.56 94 SER A N 1
ATOM 699 C CA . SER A 1 94 ? -10.166 -3.372 14.232 1.00 81.56 94 SER A CA 1
ATOM 700 C C . SER A 1 94 ? -11.201 -4.496 14.283 1.00 81.56 94 SER A C 1
ATOM 702 O O . SER A 1 94 ? -12.112 -4.430 15.099 1.00 81.56 94 SER A O 1
ATOM 704 N N . PHE A 1 95 ? -11.070 -5.531 13.448 1.00 79.94 95 PHE A N 1
ATOM 705 C CA . PHE A 1 95 ? -11.959 -6.693 13.498 1.00 79.94 95 PHE A CA 1
ATOM 706 C C . PHE A 1 95 ? -11.829 -7.462 14.823 1.00 79.94 95 PHE A C 1
ATOM 708 O O . PHE A 1 95 ? -12.849 -7.803 15.414 1.00 79.94 95 PHE A O 1
ATOM 715 N N . PHE A 1 96 ? -10.603 -7.674 15.313 1.00 81.94 96 PHE A N 1
ATOM 716 C CA . PHE A 1 96 ? -10.361 -8.380 16.577 1.00 81.94 96 PHE A CA 1
ATOM 717 C C . PHE A 1 96 ? -10.775 -7.575 17.819 1.00 81.94 96 PHE A C 1
ATOM 719 O O . PHE A 1 96 ? -11.377 -8.132 18.733 1.00 81.94 96 PHE A O 1
ATOM 726 N N . ILE A 1 97 ? -10.533 -6.260 17.836 1.00 81.31 97 ILE A N 1
ATOM 727 C CA . ILE A 1 97 ? -10.965 -5.393 18.951 1.00 81.31 97 ILE A CA 1
ATOM 728 C C . ILE A 1 97 ? -12.494 -5.415 19.093 1.00 81.31 97 ILE A C 1
ATOM 730 O O . ILE A 1 97 ? -13.027 -5.480 20.194 1.00 81.31 97 ILE A O 1
ATOM 734 N N . ILE A 1 98 ? -13.215 -5.405 17.970 1.00 70.12 98 ILE A N 1
ATOM 735 C CA . ILE A 1 98 ? -14.682 -5.427 17.980 1.00 70.12 98 ILE A CA 1
ATOM 736 C C . ILE A 1 98 ? -15.226 -6.762 18.513 1.00 70.12 98 ILE A C 1
ATOM 738 O O . ILE A 1 98 ? -16.277 -6.766 19.151 1.00 70.12 98 ILE A O 1
ATOM 742 N N . SER A 1 99 ? -14.542 -7.888 18.274 1.00 67.38 99 SER A N 1
ATOM 743 C CA . SER A 1 99 ? -14.944 -9.168 18.874 1.00 67.38 99 SER A CA 1
ATOM 744 C C . SER A 1 99 ? -14.757 -9.202 20.392 1.00 67.38 99 SER A C 1
ATOM 746 O O . SER A 1 99 ? -15.583 -9.803 21.067 1.00 67.38 99 SER A O 1
ATOM 748 N N . GLU A 1 100 ? -13.743 -8.520 20.932 1.00 67.00 100 GLU A N 1
ATOM 749 C CA . GLU A 1 100 ? -13.556 -8.392 22.387 1.00 67.00 100 GLU A CA 1
ATOM 750 C C . GLU A 1 100 ? -14.623 -7.469 23.012 1.00 67.00 100 GLU A C 1
ATOM 752 O O . GLU A 1 100 ? -15.227 -7.819 24.025 1.00 67.00 100 GLU A O 1
ATOM 757 N N . GLU A 1 101 ? -14.962 -6.343 22.367 1.00 65.00 101 GLU A N 1
ATOM 758 C CA . GLU A 1 101 ? -16.023 -5.431 22.841 1.00 65.00 101 GLU A CA 1
ATOM 759 C C . GLU A 1 101 ? -17.430 -6.066 22.873 1.00 65.00 101 GLU A C 1
ATOM 761 O O . GLU A 1 101 ? -18.285 -5.609 23.635 1.00 65.00 101 GLU A O 1
ATOM 766 N N . GLU A 1 102 ? -17.712 -7.089 22.055 1.00 62.56 102 GLU A N 1
ATOM 767 C CA . GLU A 1 102 ? -18.989 -7.824 22.101 1.00 62.56 102 GLU A CA 1
ATOM 768 C C . GLU A 1 102 ? -19.060 -8.876 23.221 1.00 62.56 102 GLU A C 1
ATOM 770 O O . GLU A 1 102 ? -20.171 -9.263 23.591 1.00 62.56 102 GLU A O 1
ATOM 775 N N . GLU A 1 103 ? -17.927 -9.292 23.798 1.00 59.78 103 GLU A N 1
ATOM 776 C CA . GLU A 1 103 ? -17.858 -10.199 24.958 1.00 59.78 103 GLU A CA 1
ATOM 777 C C . GLU A 1 103 ? -17.824 -9.444 26.307 1.00 59.78 103 GLU A C 1
ATOM 779 O O . GLU A 1 103 ? -18.290 -9.964 27.321 1.00 59.78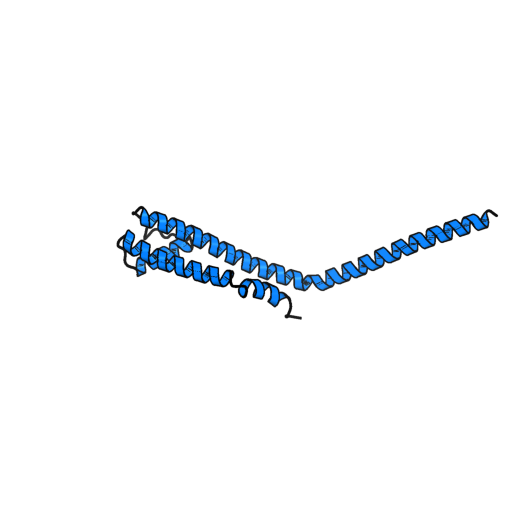 103 GLU A O 1
ATOM 784 N N . GLU A 1 104 ? -17.415 -8.169 26.321 1.00 61.75 104 GLU A N 1
ATOM 785 C CA . GLU A 1 104 ? -17.430 -7.297 27.511 1.00 61.75 104 GLU A CA 1
ATOM 786 C C . GLU A 1 104 ? -18.761 -6.594 27.916 1.00 61.75 104 GLU A C 1
ATOM 788 O O . GLU A 1 104 ? -18.781 -5.969 28.987 1.00 61.75 104 GLU A O 1
ATOM 793 N N . PRO A 1 105 ? -19.902 -6.630 27.183 1.00 60.19 105 PRO A N 1
ATOM 794 C CA . PRO A 1 105 ? -21.084 -5.876 27.596 1.00 60.19 105 PRO A CA 1
ATOM 795 C C . PRO A 1 105 ? -21.716 -6.438 28.877 1.00 60.19 105 PRO A C 1
ATOM 797 O O . PRO A 1 105 ? -22.218 -5.653 29.680 1.00 60.19 105 PRO A O 1
ATOM 800 N N . GLU A 1 106 ? -21.632 -7.753 29.118 1.00 63.25 106 GLU A N 1
ATOM 801 C CA . GLU A 1 106 ? -22.105 -8.363 30.371 1.00 63.25 106 GLU A CA 1
ATOM 802 C C . GLU A 1 106 ? -21.252 -7.921 31.571 1.00 63.25 106 GLU A C 1
ATOM 804 O O . GLU A 1 106 ? -21.804 -7.504 32.588 1.00 63.25 106 GLU A O 1
ATOM 809 N N . GLN A 1 107 ? -19.920 -7.881 31.435 1.00 69.06 107 GLN A N 1
ATOM 810 C CA . GLN A 1 107 ? -19.038 -7.368 32.494 1.00 69.06 107 GLN A CA 1
ATOM 811 C C . GLN A 1 107 ? -19.275 -5.882 32.782 1.00 69.06 107 GLN A C 1
ATOM 813 O O . GLN A 1 107 ? -19.268 -5.459 33.938 1.00 69.06 107 GLN A O 1
ATOM 818 N N . ASN A 1 108 ? -19.508 -5.065 31.754 1.00 75.25 108 ASN A N 1
ATOM 819 C CA . ASN A 1 108 ? -19.734 -3.633 31.939 1.00 75.25 108 ASN A CA 1
ATOM 820 C C . ASN A 1 108 ? -21.088 -3.347 32.614 1.00 75.25 108 ASN A C 1
ATOM 822 O O . ASN A 1 108 ? -21.207 -2.424 33.425 1.00 75.25 108 ASN A O 1
ATOM 826 N N . ASP A 1 109 ? -22.111 -4.150 32.323 1.00 81.25 109 ASP A N 1
ATOM 827 C CA . ASP A 1 109 ? -23.408 -4.044 32.987 1.00 81.25 109 ASP A CA 1
ATOM 828 C C . ASP A 1 109 ? -23.351 -4.551 34.441 1.00 81.25 109 ASP A C 1
ATOM 830 O O . ASP A 1 109 ? -23.889 -3.882 35.330 1.00 81.25 109 ASP A O 1
ATOM 834 N N . GLU A 1 110 ? -22.598 -5.620 34.727 1.00 84.56 110 GLU A N 1
ATOM 835 C CA . GLU A 1 110 ? -22.303 -6.059 36.101 1.00 84.56 110 GLU A CA 1
ATOM 836 C C . GLU A 1 110 ? -21.540 -4.991 36.902 1.00 84.56 110 GLU A C 1
ATOM 838 O O . GLU A 1 110 ? -21.906 -4.681 38.041 1.00 84.56 110 GLU A O 1
ATOM 843 N N . ILE A 1 111 ? -20.518 -4.364 36.310 1.00 86.94 111 ILE A N 1
ATOM 844 C CA . ILE A 1 111 ? -19.749 -3.281 36.942 1.00 86.94 111 ILE A CA 1
ATOM 845 C C . ILE A 1 111 ? -20.640 -2.060 37.209 1.00 86.94 111 ILE A C 1
ATOM 847 O O . ILE A 1 111 ? -20.535 -1.437 38.271 1.00 86.94 111 ILE A O 1
ATOM 851 N N . LYS A 1 112 ? -21.553 -1.708 36.297 1.00 87.56 112 LYS A N 1
ATOM 852 C CA . LYS A 1 112 ? -22.535 -0.633 36.533 1.00 87.56 112 LYS A CA 1
ATOM 853 C C . LYS A 1 112 ? -23.479 -0.970 37.679 1.00 87.56 112 LYS A C 1
ATOM 855 O O . LYS A 1 112 ? -23.728 -0.106 38.522 1.00 87.56 112 LYS A O 1
ATOM 860 N N . GLU A 1 113 ? -23.991 -2.197 37.734 1.00 91.69 113 GLU A N 1
ATOM 861 C CA . GLU A 1 113 ? -24.877 -2.629 38.817 1.00 91.69 113 GLU A CA 1
ATOM 862 C C . GLU A 1 113 ? -24.142 -2.622 40.166 1.00 91.69 113 GLU A C 1
ATOM 864 O O . GLU A 1 113 ? -24.672 -2.135 41.170 1.00 91.69 113 GLU A O 1
ATOM 869 N N . LEU A 1 114 ? -22.891 -3.086 40.189 1.00 93.06 114 LEU A N 1
ATOM 870 C CA . LEU A 1 114 ? -22.041 -3.063 41.375 1.00 93.06 114 LEU A CA 1
ATOM 871 C C . LEU A 1 114 ? -21.772 -1.630 41.847 1.00 93.06 114 LEU A C 1
ATOM 873 O O . LEU A 1 114 ? -21.950 -1.334 43.028 1.00 93.06 114 LEU A O 1
ATOM 877 N N . ASN A 1 115 ? -21.436 -0.715 40.936 1.00 93.31 115 ASN A N 1
ATOM 878 C CA . ASN A 1 115 ? -21.235 0.700 41.255 1.00 93.31 115 ASN A CA 1
ATOM 879 C C . ASN A 1 115 ? -22.509 1.358 41.807 1.00 93.31 115 ASN A C 1
ATOM 881 O O . ASN A 1 115 ? -22.446 2.131 42.767 1.00 93.31 115 ASN A O 1
ATOM 885 N N . GLN A 1 116 ? -23.685 1.012 41.273 1.00 94.94 116 GLN A N 1
ATOM 886 C CA . GLN A 1 116 ? -24.961 1.469 41.831 1.00 94.94 116 GLN A CA 1
ATOM 887 C C . GLN A 1 116 ? -25.210 0.922 43.241 1.00 94.94 116 GLN A C 1
ATOM 889 O O . GLN A 1 116 ? -25.669 1.666 44.114 1.00 94.94 116 GLN A O 1
ATOM 894 N N . LYS A 1 117 ? -24.910 -0.360 43.489 1.00 95.12 117 LYS A N 1
ATOM 895 C CA . LYS A 1 117 ? -25.021 -0.971 44.825 1.00 95.12 117 LYS A CA 1
ATOM 896 C C . LYS A 1 117 ? -24.075 -0.299 45.821 1.00 95.12 117 LYS A C 1
ATOM 898 O O . LYS A 1 117 ? -24.526 0.065 46.905 1.00 95.12 117 LYS A O 1
ATOM 903 N N . ILE A 1 118 ? -22.816 -0.067 45.441 1.00 96.00 118 ILE A N 1
ATOM 904 C CA . ILE A 1 118 ? -21.825 0.656 46.255 1.00 96.00 118 ILE A CA 1
ATOM 905 C C . ILE A 1 118 ? -22.347 2.053 46.606 1.00 96.00 118 ILE A C 1
ATOM 907 O O . ILE A 1 118 ? -22.380 2.414 47.780 1.00 96.00 118 ILE A O 1
ATOM 911 N N . SER A 1 119 ? -22.840 2.810 45.622 1.00 96.06 119 SER A N 1
ATOM 912 C CA . SER A 1 119 ? -23.369 4.160 45.849 1.00 96.06 119 SER A CA 1
ATOM 913 C C . SER A 1 119 ? -24.564 4.171 46.817 1.00 96.06 119 SER A C 1
ATOM 915 O O . SER A 1 119 ? -24.601 4.977 47.745 1.00 96.06 119 SER A O 1
ATOM 917 N N . LYS A 1 120 ? -25.502 3.219 46.690 1.00 95.94 120 LYS A N 1
ATOM 918 C CA . LYS A 1 120 ? -26.630 3.073 47.632 1.00 95.94 120 LYS A CA 1
ATOM 919 C C . LYS A 1 120 ? -26.184 2.717 49.051 1.00 95.94 120 LYS A C 1
ATOM 921 O O . LYS A 1 120 ? -26.780 3.202 50.011 1.00 95.94 120 LYS A O 1
ATOM 926 N N . LEU A 1 121 ? -25.174 1.858 49.195 1.00 96.19 121 LEU A N 1
ATOM 927 C CA . LEU A 1 121 ? -24.640 1.485 50.506 1.00 96.19 121 LEU A CA 1
ATOM 928 C C . LEU A 1 121 ? -23.959 2.669 51.190 1.00 96.19 121 LEU A C 1
ATOM 930 O O . LEU A 1 121 ? -24.189 2.868 52.378 1.00 96.19 121 LEU A O 1
ATOM 934 N N . LEU A 1 122 ? -23.196 3.477 50.448 1.00 95.62 122 LEU A N 1
ATOM 935 C CA . LEU A 1 122 ? -22.557 4.684 50.983 1.00 95.62 122 LEU A CA 1
ATOM 936 C C . LEU A 1 122 ? -23.588 5.666 51.555 1.00 95.62 122 LEU A C 1
ATOM 938 O O . LEU A 1 122 ? -23.446 6.094 52.697 1.00 95.62 122 LEU A O 1
ATOM 942 N N . VAL A 1 123 ? -24.676 5.929 50.823 1.00 96.25 123 VAL A N 1
ATOM 943 C CA . VAL A 1 123 ? -25.776 6.785 51.308 1.00 96.25 123 VAL A CA 1
ATOM 944 C C . VAL A 1 123 ? -26.421 6.209 52.572 1.00 96.25 123 VAL A C 1
ATOM 946 O O . VAL A 1 123 ? -26.699 6.933 53.525 1.00 96.25 123 VAL A O 1
ATOM 949 N N . LYS A 1 124 ? -26.648 4.891 52.614 1.00 95.50 124 LYS A N 1
ATOM 950 C CA . LYS A 1 124 ? -27.271 4.246 53.776 1.00 95.50 124 LYS A CA 1
ATOM 951 C C . LYS A 1 124 ? -26.370 4.257 55.010 1.00 95.50 124 LYS A C 1
ATOM 953 O O . LYS A 1 124 ? -26.877 4.346 56.124 1.00 95.50 124 LYS A O 1
ATOM 958 N N . ILE A 1 125 ? -25.054 4.161 54.825 1.00 96.31 125 ILE A N 1
ATOM 959 C CA . ILE A 1 125 ? -24.081 4.305 55.913 1.00 96.31 125 ILE A CA 1
ATOM 960 C C . ILE A 1 125 ? -24.155 5.724 56.487 1.00 96.31 125 ILE A C 1
ATOM 962 O O . ILE A 1 125 ? -24.310 5.861 57.697 1.00 96.31 125 ILE A O 1
ATOM 966 N N . GLU A 1 126 ? -24.153 6.755 55.639 1.00 96.50 126 GLU A N 1
ATOM 967 C CA . GLU A 1 126 ? -24.265 8.158 56.071 1.00 96.50 126 GLU A CA 1
ATOM 968 C C . GLU A 1 126 ? -25.569 8.420 56.852 1.00 96.50 126 GLU A C 1
ATOM 970 O O . GLU A 1 126 ? -25.567 9.056 57.910 1.00 96.50 126 GLU A O 1
ATOM 975 N N . GLU A 1 127 ? -26.689 7.852 56.395 1.00 95.81 127 GLU A N 1
ATOM 976 C CA . GLU A 1 127 ? -27.981 7.950 57.083 1.00 95.81 127 GLU A CA 1
ATOM 977 C C . GLU A 1 127 ? -27.969 7.256 58.459 1.00 95.81 127 GLU A C 1
ATOM 979 O O . GLU A 1 127 ? -28.495 7.786 59.444 1.00 95.81 127 GLU A O 1
ATOM 984 N N . LEU A 1 128 ? -27.350 6.074 58.557 1.00 94.31 128 LEU A N 1
ATOM 985 C CA . LEU A 1 128 ? -27.21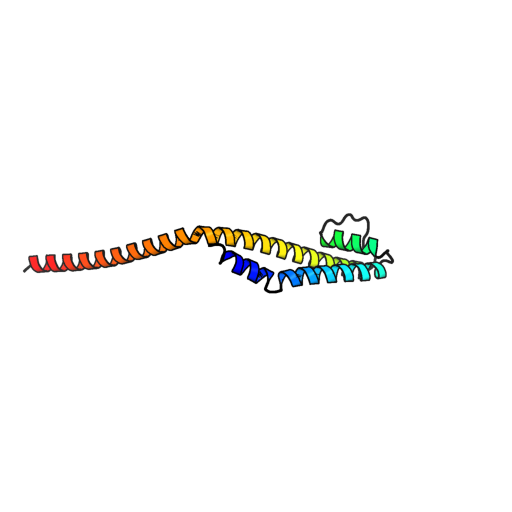8 5.343 59.818 1.00 94.31 128 LEU A CA 1
ATOM 986 C C . LEU A 1 128 ? -26.293 6.061 60.804 1.00 94.31 128 LEU A C 1
ATOM 988 O O . LEU A 1 128 ? -26.596 6.086 61.999 1.00 94.31 128 LEU A O 1
ATOM 992 N N . GLU A 1 129 ? -25.207 6.666 60.327 1.00 95.56 129 GLU A N 1
ATOM 993 C CA . GLU A 1 129 ? -24.310 7.483 61.149 1.00 95.56 129 GLU A CA 1
ATOM 994 C C . GLU A 1 129 ? -25.033 8.707 61.715 1.00 95.56 129 GLU A C 1
ATOM 996 O O . GLU A 1 129 ? -24.964 8.961 62.922 1.00 95.56 129 GLU A O 1
ATOM 1001 N N . LEU A 1 130 ? -25.807 9.413 60.883 1.00 94.31 130 LEU A N 1
ATOM 1002 C CA . LEU A 1 130 ? -26.661 10.516 61.326 1.00 94.31 130 LEU A CA 1
ATOM 1003 C C . LEU A 1 130 ? -27.660 10.046 62.385 1.00 94.31 130 LEU A C 1
ATOM 1005 O O . LEU A 1 130 ? -27.724 10.623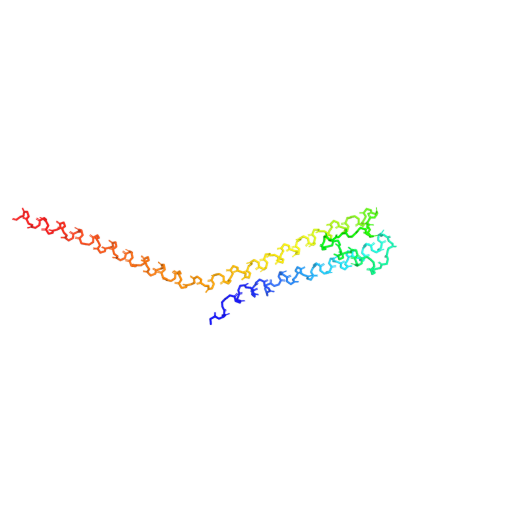 63.472 1.00 94.31 130 LEU A O 1
ATOM 1009 N N . ARG A 1 131 ? -28.403 8.967 62.115 1.00 95.44 131 ARG A N 1
ATOM 1010 C CA . ARG A 1 131 ? -29.392 8.415 63.054 1.00 95.44 131 ARG A CA 1
ATOM 1011 C C . ARG A 1 131 ? -28.764 8.021 64.390 1.00 95.44 131 ARG A C 1
ATOM 1013 O O . ARG A 1 131 ? -29.345 8.294 65.439 1.00 95.44 131 ARG A O 1
ATOM 1020 N N . ASN A 1 132 ? -27.588 7.400 64.361 1.00 94.25 132 ASN A N 1
ATOM 1021 C CA . ASN A 1 132 ? -26.862 7.007 65.566 1.00 94.25 132 ASN A CA 1
ATOM 1022 C C . ASN A 1 132 ? -26.425 8.240 66.373 1.00 94.25 132 ASN A C 1
ATOM 1024 O O . ASN A 1 132 ? -26.668 8.306 67.577 1.00 94.25 132 ASN A O 1
ATOM 1028 N N . LYS A 1 133 ? -25.899 9.275 65.704 1.00 94.19 133 LYS A N 1
ATOM 1029 C CA . LYS A 1 133 ? -25.540 10.553 66.337 1.00 94.19 133 LYS A CA 1
ATOM 1030 C C . LYS A 1 133 ? -26.738 11.216 67.026 1.00 94.19 133 LYS A C 1
ATOM 1032 O O . LYS A 1 133 ? -26.620 11.638 68.173 1.00 94.19 133 LYS A O 1
ATOM 1037 N N . TYR A 1 134 ? -27.903 11.264 66.376 1.00 90.94 134 TYR A N 1
ATOM 1038 C CA . TYR A 1 134 ? -29.131 11.783 66.997 1.00 90.94 134 TYR A CA 1
ATOM 1039 C C . TYR A 1 134 ? -29.594 10.934 68.186 1.00 90.94 134 TYR A C 1
ATOM 1041 O O . TYR A 1 134 ? -30.000 11.483 69.208 1.00 90.94 134 TYR A O 1
ATOM 1049 N N . SER A 1 135 ? -29.498 9.605 68.086 1.00 91.69 135 SER A N 1
ATOM 1050 C CA . SER A 1 135 ? -29.848 8.703 69.188 1.00 91.69 135 SER A CA 1
ATOM 1051 C C . SER A 1 135 ? -28.956 8.912 70.414 1.00 91.69 135 SER A C 1
ATOM 1053 O O . SER A 1 135 ? -29.456 8.866 71.533 1.00 91.69 135 SER A O 1
ATOM 1055 N N . GLN A 1 136 ? -27.657 9.158 70.223 1.00 91.62 136 GLN A N 1
ATOM 1056 C CA . GLN A 1 136 ? -26.727 9.452 71.320 1.00 91.62 136 GLN A CA 1
ATOM 1057 C C . GLN A 1 136 ? -27.033 10.798 71.985 1.00 91.62 136 GLN A C 1
ATOM 1059 O O . GLN A 1 136 ? -27.008 10.894 73.208 1.00 91.62 136 GLN A O 1
ATOM 1064 N N . LEU A 1 137 ? -27.381 11.823 71.198 1.00 87.50 137 LEU A N 1
ATOM 1065 C CA . LEU A 1 137 ? -27.779 13.132 71.730 1.00 87.50 137 LEU A CA 1
ATOM 1066 C C . LEU A 1 137 ? -29.050 13.051 72.587 1.00 87.50 137 LEU A C 1
ATOM 1068 O O . LEU A 1 137 ? -29.131 13.726 73.607 1.00 87.50 137 LEU A O 1
ATOM 1072 N N . LEU A 1 138 ? -30.016 12.210 72.209 1.00 84.12 138 LEU A N 1
ATOM 1073 C CA . LEU A 1 138 ? -31.252 12.005 72.975 1.00 84.12 138 LEU A CA 1
ATOM 1074 C C . LEU A 1 138 ? -31.050 11.209 74.272 1.00 84.12 138 LEU A C 1
ATOM 1076 O O . LEU A 1 138 ? -31.877 11.320 75.163 1.00 84.12 138 LEU A O 1
ATOM 1080 N N . GLN A 1 139 ? -29.984 10.411 74.389 1.00 84.69 139 GLN A N 1
ATOM 1081 C CA . GLN A 1 139 ? -29.645 9.693 75.628 1.00 84.69 139 GLN A CA 1
ATOM 1082 C C . GLN A 1 139 ? -28.887 10.564 76.646 1.00 84.69 139 GLN A C 1
ATOM 1084 O O . GLN A 1 139 ? -28.718 10.152 77.791 1.00 84.69 139 GLN A O 1
ATOM 1089 N N . LEU A 1 140 ? -28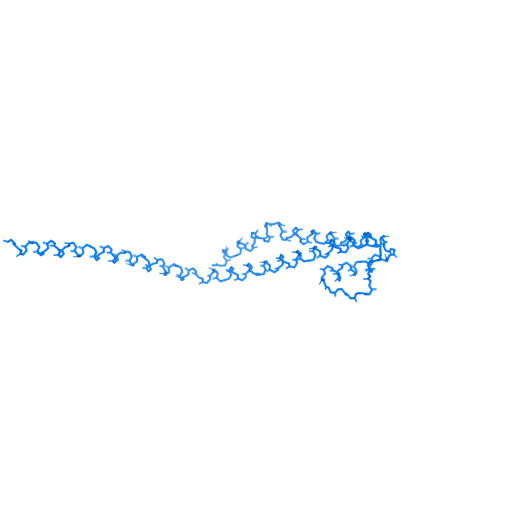.404 11.740 76.228 1.00 75.19 140 LEU A N 1
ATOM 1090 C CA . LEU A 1 140 ? -27.679 12.709 77.061 1.00 75.19 140 LEU A CA 1
ATOM 1091 C C . LEU A 1 140 ? -28.593 13.762 77.722 1.00 75.19 140 LEU A C 1
ATOM 1093 O O . LEU A 1 140 ? -28.093 14.574 78.501 1.00 75.19 140 LEU A O 1
ATOM 1097 N N . TYR A 1 141 ? -29.893 13.751 77.414 1.00 63.78 141 TYR A N 1
ATOM 1098 C CA . TYR A 1 141 ? -30.939 14.600 78.001 1.00 63.78 141 TYR A CA 1
ATOM 1099 C C . TYR A 1 141 ? -31.911 13.755 78.825 1.00 63.78 141 TYR A C 1
ATOM 1101 O O . TYR A 1 141 ? -32.366 14.265 79.873 1.00 63.78 141 TYR A O 1
#